Protein AF-A0A7V4T770-F1 (afdb_monomer)

Sequence (104 aa):
MLLLVSSVKYWNKDVIFYINTMLPFGATLAGWLMGKPVIYHIHEISLKPAIFKRFLRFFIQKSATQLIFVSEAVEQAESFTGLKQVVVHNALVSSFYTMAEQHH

Mean predicted aligned error: 9.15 Å

Secondary structure (DSSP, 8-state):
-HHHHHHGGGTTS---EEESSS--HHHHHHHHHTT--EEEEE-----SSHHHHHHHHHHHHHH-SEEEESSHHHHHHH--SSSEEEE-PPPPPHHHHHHHHTT-

Foldseek 3Di:
DVLLVVLVVCLVPQDEAEEEDLPPLSVQVNCQVSVHAYEYEYADLDDPPVVVVVVSLVSCQRRHQEYEYQDPVSCVSNPDPPHHYYYDHPDDDVVVVVVVVVVD

pLDDT: mean 77.68, std 11.46, range [46.19, 91.31]

Solvent-accessible surface area (backbone atoms only — not comparable to full-atom values): 6158 Å² total; per-residue (Å²): 100,70,57,24,64,67,45,58,83,46,69,94,49,98,62,71,43,76,35,74,51,77,78,59,53,36,46,49,48,36,26,41,77,67,72,31,52,22,37,39,34,43,78,80,83,82,60,81,58,64,70,57,40,52,54,41,50,53,50,48,74,74,41,50,59,32,42,33,19,45,35,66,70,48,38,72,76,64,68,70,85,97,55,53,73,44,71,50,66,75,78,75,58,70,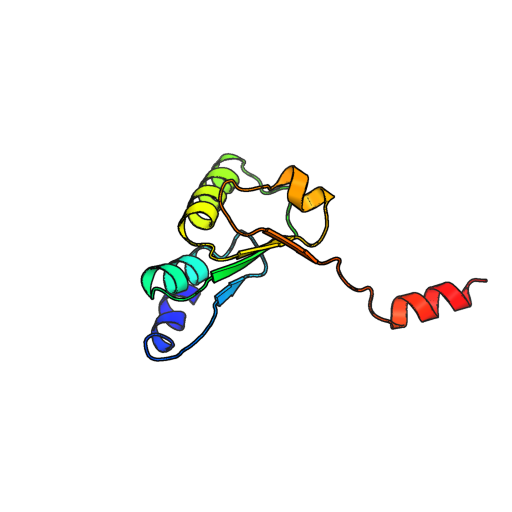69,59,55,58,57,60,62,72,75,110

Nearest PDB structures (foldseek):
  6ldq-assembly4_C  TM=6.128E-01  e=1.489E-02  Thermosynechococcus vestitus
  3oy7-assembly1_B  TM=6.181E-01  e=1.055E+00  Paramecium bursaria Chlorella virus NY2A
  5cge-assembly2_E  TM=5.337E-01  e=7.773E+00  Staphylococcus aureus subsp. aureus MRSA252
  2yfk-assembly2_B  TM=2.996E-01  e=3.061E+00  Enterococcus faecalis

Structure (mmCIF, N/CA/C/O backbone):
data_AF-A0A7V4T770-F1
#
_entry.id   AF-A0A7V4T770-F1
#
loop_
_atom_site.group_PDB
_atom_site.id
_atom_site.type_symbol
_atom_site.label_atom_id
_atom_site.label_alt_id
_atom_site.label_comp_id
_atom_site.label_asym_id
_atom_site.label_entity_id
_atom_site.label_seq_id
_atom_site.pdbx_PDB_ins_code
_atom_site.Cartn_x
_atom_site.Cartn_y
_atom_site.Cartn_z
_atom_site.occupancy
_atom_site.B_iso_or_equiv
_atom_site.auth_seq_id
_atom_site.auth_comp_id
_atom_site.auth_asym_id
_atom_site.auth_atom_id
_atom_site.pdbx_PDB_model_num
ATOM 1 N N . MET A 1 1 ? -15.168 4.990 -7.923 1.00 53.28 1 MET A N 1
ATOM 2 C CA . MET A 1 1 ? -16.207 5.838 -7.292 1.00 53.28 1 MET A CA 1
ATOM 3 C C . MET A 1 1 ? -17.304 5.011 -6.620 1.00 53.28 1 MET A C 1
ATOM 5 O O . MET A 1 1 ? -17.548 5.234 -5.445 1.00 53.28 1 MET A O 1
ATOM 9 N N . LEU A 1 2 ? -17.880 3.998 -7.287 1.00 55.69 2 LEU A N 1
ATOM 10 C CA . LEU A 1 2 ? -18.876 3.088 -6.682 1.00 55.69 2 LEU A CA 1
ATOM 11 C C . LEU A 1 2 ? -18.396 2.408 -5.384 1.00 55.69 2 LEU A C 1
ATOM 13 O O . LEU A 1 2 ? -19.129 2.401 -4.401 1.00 55.69 2 LEU A O 1
ATOM 17 N N . LEU A 1 3 ? -17.141 1.938 -5.343 1.00 59.00 3 LEU A N 1
ATOM 18 C CA . LEU A 1 3 ? -16.550 1.314 -4.146 1.00 59.00 3 LEU A CA 1
ATOM 19 C C . LEU A 1 3 ? -16.454 2.259 -2.937 1.00 59.00 3 LEU A C 1
ATOM 21 O O . LEU A 1 3 ? -16.527 1.810 -1.797 1.00 59.00 3 LEU A O 1
ATOM 25 N N . LEU A 1 4 ? -16.306 3.564 -3.172 1.00 60.16 4 LEU A N 1
ATOM 26 C CA . LEU A 1 4 ? -16.207 4.562 -2.106 1.00 60.16 4 LEU A CA 1
ATOM 27 C C . LEU A 1 4 ? -17.580 4.761 -1.449 1.00 60.16 4 LEU A C 1
ATOM 29 O O . LEU A 1 4 ? -17.706 4.679 -0.231 1.00 60.16 4 LEU A O 1
ATOM 33 N N . VAL A 1 5 ? -18.626 4.906 -2.269 1.00 61.69 5 VAL A N 1
ATOM 34 C CA . VAL A 1 5 ? -20.014 5.075 -1.810 1.00 61.69 5 VAL A CA 1
ATOM 35 C C . VAL A 1 5 ? -20.533 3.811 -1.118 1.00 61.69 5 VAL A C 1
ATOM 37 O O . VAL A 1 5 ? -21.139 3.899 -0.053 1.00 61.69 5 VAL A O 1
ATOM 40 N N . SER A 1 6 ? -20.237 2.617 -1.645 1.00 64.12 6 SER A N 1
ATOM 41 C CA . SER A 1 6 ? -20.648 1.358 -1.006 1.00 64.12 6 SER A CA 1
ATOM 42 C C . SER A 1 6 ? -19.973 1.112 0.343 1.00 64.12 6 SER A C 1
ATOM 44 O O . SER A 1 6 ? -20.488 0.337 1.148 1.00 64.12 6 SER A O 1
ATOM 46 N N . SER A 1 7 ? -18.819 1.740 0.584 1.00 63.09 7 SER A N 1
ATOM 47 C CA . SER A 1 7 ? -18.046 1.559 1.813 1.00 63.09 7 SER A CA 1
ATOM 48 C C . SER A 1 7 ? -18.595 2.364 2.993 1.00 63.09 7 SER A C 1
ATOM 50 O O . SER A 1 7 ? -18.351 2.000 4.139 1.00 63.09 7 SER A O 1
ATOM 52 N N . VAL A 1 8 ? -19.429 3.382 2.740 1.00 70.62 8 VAL A N 1
ATOM 53 C CA . VAL A 1 8 ? -20.070 4.205 3.785 1.00 70.62 8 VAL A CA 1
ATOM 54 C C . VAL A 1 8 ? -20.895 3.354 4.761 1.00 70.62 8 VAL A C 1
ATOM 56 O O . VAL A 1 8 ? -20.954 3.655 5.950 1.00 70.62 8 VAL A O 1
ATOM 59 N N . LYS A 1 9 ? -21.448 2.217 4.312 1.00 78.12 9 LYS A N 1
ATOM 60 C CA . LYS A 1 9 ? -22.191 1.276 5.175 1.00 78.12 9 LYS A CA 1
ATOM 61 C C . LYS A 1 9 ? -21.358 0.670 6.315 1.00 78.12 9 LYS A C 1
ATOM 63 O O . LYS A 1 9 ? -21.920 0.063 7.224 1.00 78.12 9 LYS A O 1
ATOM 68 N N . TYR A 1 10 ? -20.032 0.791 6.263 1.00 79.94 10 TYR A N 1
ATOM 69 C CA . TYR A 1 10 ? -19.125 0.275 7.287 1.00 79.94 10 TYR A CA 1
ATOM 70 C C . TYR A 1 10 ? -18.726 1.325 8.338 1.00 79.94 10 TYR A C 1
ATOM 72 O O . TYR A 1 10 ? -17.866 1.041 9.164 1.00 79.94 10 TYR A O 1
ATOM 80 N N . TRP A 1 11 ? -19.345 2.515 8.348 1.00 77.25 11 TRP A N 1
ATOM 81 C CA . TRP A 1 11 ? -18.970 3.627 9.241 1.00 77.25 11 TRP A CA 1
ATOM 82 C C . TRP A 1 11 ? -18.943 3.232 10.720 1.00 77.25 11 TRP A C 1
ATOM 84 O O . TRP A 1 11 ? -17.947 3.439 11.411 1.00 77.25 11 TRP A O 1
ATOM 94 N N . ASN A 1 12 ? -19.996 2.551 11.170 1.00 82.06 12 ASN A N 1
ATOM 95 C CA . ASN A 1 12 ? -20.143 2.095 12.554 1.00 82.06 12 ASN A CA 1
ATOM 96 C C . ASN A 1 12 ? -19.652 0.659 12.780 1.00 82.06 12 ASN A C 1
ATOM 98 O O . ASN A 1 12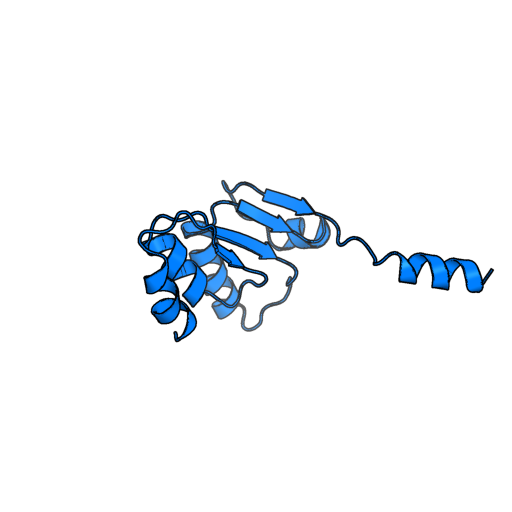 ? -19.984 0.051 13.793 1.00 82.06 12 ASN A O 1
ATOM 102 N N . LYS A 1 13 ? -18.906 0.082 11.833 1.00 83.38 13 LYS A N 1
ATOM 103 C CA . LYS A 1 13 ? -18.357 -1.269 11.972 1.00 83.38 13 LYS A CA 1
ATOM 104 C C . LYS A 1 13 ? -16.861 -1.197 12.221 1.00 83.38 13 LYS A C 1
ATOM 106 O O . LYS A 1 13 ? -16.168 -0.328 11.687 1.00 83.38 13 LYS A O 1
ATOM 111 N N . ASP A 1 14 ? -16.363 -2.106 13.044 1.00 84.75 14 ASP A N 1
ATOM 112 C CA . ASP A 1 14 ? -14.929 -2.296 13.199 1.00 84.75 14 ASP A CA 1
ATOM 113 C C . ASP A 1 14 ? -14.434 -3.201 12.068 1.00 84.75 14 ASP A C 1
ATOM 115 O O . ASP A 1 14 ? -14.642 -4.413 12.079 1.00 84.75 14 ASP A O 1
ATOM 119 N N . VAL A 1 15 ? -13.922 -2.580 11.007 1.00 86.69 15 VAL A N 1
ATOM 120 C CA . VAL A 1 15 ? -13.479 -3.265 9.791 1.00 86.69 15 VAL A CA 1
ATOM 121 C C . VAL A 1 15 ? -12.127 -2.735 9.352 1.00 86.69 15 VAL A C 1
ATOM 123 O O . VAL A 1 15 ? -11.801 -1.566 9.562 1.00 86.69 15 VAL A O 1
ATOM 126 N N . ILE A 1 16 ? -11.374 -3.597 8.678 1.00 84.62 16 ILE A N 1
ATOM 127 C CA . ILE A 1 16 ? -10.107 -3.266 8.035 1.00 84.62 16 ILE A CA 1
ATOM 128 C C . ILE A 1 16 ? -10.319 -3.319 6.525 1.00 84.62 16 ILE A C 1
ATOM 130 O O . ILE A 1 16 ? -10.921 -4.261 6.004 1.00 84.62 16 ILE A O 1
ATOM 134 N N . PHE A 1 17 ? -9.819 -2.313 5.814 1.00 84.88 17 PHE A N 1
ATOM 135 C CA . PHE A 1 17 ? -9.873 -2.270 4.358 1.00 84.88 17 PHE A CA 1
ATOM 136 C C . PHE A 1 17 ? -8.619 -2.930 3.789 1.00 84.88 17 PHE A C 1
ATOM 138 O O . PHE A 1 17 ? -7.527 -2.376 3.888 1.00 84.88 17 PHE A O 1
ATOM 145 N N . TYR A 1 18 ? -8.780 -4.114 3.200 1.00 84.88 18 TYR A N 1
ATOM 146 C CA . TYR A 1 18 ? -7.703 -4.838 2.527 1.00 84.88 18 TYR A CA 1
ATOM 147 C C . TYR A 1 18 ? -7.784 -4.633 1.014 1.00 84.88 18 TYR A C 1
ATOM 149 O O . TYR A 1 18 ? -8.835 -4.856 0.408 1.00 84.88 18 TYR A O 1
ATOM 157 N N . ILE A 1 19 ? -6.691 -4.171 0.411 1.00 84.44 19 ILE A N 1
ATOM 158 C CA . ILE A 1 19 ? -6.663 -3.723 -0.981 1.00 84.44 19 ILE A CA 1
ATOM 159 C C . ILE A 1 19 ? -5.540 -4.442 -1.721 1.00 84.44 19 ILE A C 1
ATOM 161 O O . ILE A 1 19 ? -4.372 -4.270 -1.396 1.00 84.44 19 ILE A O 1
ATOM 165 N N . ASN A 1 20 ? -5.901 -5.206 -2.750 1.00 79.19 20 ASN A N 1
ATOM 166 C CA . ASN A 1 20 ? -4.979 -6.091 -3.470 1.00 79.19 20 ASN A CA 1
ATOM 167 C C . ASN A 1 20 ? -4.109 -5.411 -4.527 1.00 79.19 20 ASN A C 1
ATOM 169 O O . ASN A 1 20 ? -3.306 -6.079 -5.148 1.00 79.19 20 ASN A O 1
ATOM 173 N N . THR A 1 21 ? -4.314 -4.137 -4.824 1.00 79.44 21 THR A N 1
ATOM 174 C CA . THR A 1 21 ? -3.665 -3.452 -5.954 1.00 79.44 21 THR A CA 1
ATOM 175 C C . THR A 1 21 ? -3.501 -1.979 -5.600 1.00 79.44 21 THR A C 1
ATOM 177 O O . THR A 1 21 ? -4.169 -1.473 -4.695 1.00 79.44 21 THR A O 1
ATOM 180 N N . MET A 1 22 ? -2.620 -1.261 -6.296 1.00 76.88 22 MET A N 1
ATOM 181 C CA . MET A 1 22 ? -2.476 0.186 -6.091 1.00 76.88 22 MET A CA 1
ATOM 182 C C . MET A 1 22 ? -3.649 0.993 -6.678 1.00 76.88 22 MET A C 1
ATOM 184 O O . MET A 1 22 ? -3.846 2.154 -6.322 1.00 76.88 22 MET A O 1
ATOM 188 N N . LEU A 1 23 ? -4.417 0.405 -7.599 1.00 70.56 23 LEU A N 1
ATOM 189 C CA . LEU A 1 23 ? -5.461 1.072 -8.384 1.00 70.56 23 LEU A CA 1
ATOM 190 C C . LEU A 1 23 ? -6.746 1.474 -7.626 1.00 70.56 23 LEU A C 1
ATOM 192 O O . LEU A 1 23 ? -7.322 2.505 -7.994 1.00 70.56 23 LEU A O 1
ATOM 196 N N . PRO A 1 24 ? -7.252 0.755 -6.598 1.00 68.38 24 PRO A N 1
ATOM 197 C CA . PRO A 1 24 ? -8.547 1.055 -5.990 1.00 68.38 24 PRO A CA 1
ATOM 198 C C . PRO A 1 24 ? -8.481 2.199 -4.970 1.00 68.38 24 PRO A C 1
ATOM 200 O O . PRO A 1 24 ? -8.951 2.060 -3.843 1.00 68.38 24 PRO A O 1
ATOM 203 N N . PHE A 1 25 ? -8.006 3.377 -5.383 1.00 68.81 25 PHE A N 1
ATOM 204 C CA . PHE A 1 25 ? -7.944 4.576 -4.535 1.00 68.81 25 PHE A CA 1
ATOM 205 C C . PHE A 1 25 ? -9.291 4.919 -3.877 1.00 68.81 25 PHE A C 1
ATOM 207 O O . PHE A 1 25 ? -9.330 5.515 -2.807 1.00 68.81 25 PHE A O 1
ATOM 214 N N . GLY A 1 26 ? -10.415 4.547 -4.504 1.00 68.44 26 GLY A N 1
ATOM 215 C CA . GLY A 1 26 ? -11.749 4.821 -3.975 1.00 68.44 26 GLY A CA 1
ATOM 216 C C . GLY A 1 26 ? -12.081 4.049 -2.694 1.00 68.44 26 GLY A C 1
ATOM 217 O O . GLY A 1 26 ? -12.677 4.616 -1.784 1.00 68.44 26 GLY A O 1
ATOM 218 N N . ALA A 1 27 ? -11.692 2.775 -2.606 1.00 70.25 27 ALA A N 1
ATOM 219 C CA . ALA A 1 27 ? -11.873 1.988 -1.383 1.00 70.25 27 ALA A CA 1
ATOM 220 C C . ALA A 1 27 ? -10.914 2.474 -0.289 1.00 70.25 27 ALA A C 1
ATOM 222 O O . ALA A 1 27 ? -11.294 2.596 0.874 1.00 70.25 27 ALA A O 1
ATOM 223 N N . THR A 1 28 ? -9.702 2.850 -0.692 1.00 76.25 28 THR A N 1
ATOM 224 C CA . THR A 1 28 ? -8.719 3.446 0.200 1.00 76.25 28 THR A CA 1
ATOM 225 C C . THR A 1 28 ? -9.201 4.744 0.824 1.00 76.25 28 THR A C 1
ATOM 227 O O . THR A 1 28 ? -9.082 4.936 2.030 1.00 76.25 28 THR A O 1
ATOM 230 N N . LEU A 1 29 ? -9.737 5.646 -0.001 1.00 77.12 29 LEU A N 1
ATOM 231 C CA . LEU A 1 29 ? -10.170 6.953 0.456 1.00 77.12 29 LEU A CA 1
ATOM 232 C C . LEU A 1 29 ? -11.354 6.811 1.413 1.00 77.12 29 LEU A C 1
ATOM 234 O O . LEU A 1 29 ? -11.406 7.542 2.390 1.00 77.12 29 LEU A O 1
ATOM 238 N N . ALA A 1 30 ? -12.245 5.835 1.199 1.00 79.38 30 ALA A N 1
ATOM 239 C CA . ALA A 1 30 ? -13.289 5.516 2.169 1.00 79.38 30 ALA A CA 1
ATOM 240 C C . ALA A 1 30 ? -12.696 5.085 3.518 1.00 79.38 30 ALA A C 1
ATOM 242 O O . ALA A 1 30 ? -12.994 5.718 4.524 1.00 79.38 30 ALA A O 1
ATOM 243 N N . GLY A 1 31 ? -11.819 4.074 3.541 1.00 82.12 31 GLY A N 1
ATOM 244 C CA . GLY A 1 31 ? -11.190 3.612 4.783 1.00 82.12 31 GLY A CA 1
ATOM 245 C C . GLY A 1 31 ? -10.448 4.731 5.517 1.00 82.12 31 GLY A C 1
ATOM 246 O O . GLY A 1 31 ? -10.651 4.926 6.713 1.00 82.12 31 GLY A O 1
ATOM 247 N N . TRP A 1 32 ? -9.684 5.538 4.779 1.00 83.88 32 TRP A N 1
ATOM 248 C CA . TRP A 1 32 ? -8.953 6.683 5.318 1.00 83.88 32 TRP A CA 1
ATOM 249 C C . TRP A 1 32 ? -9.869 7.779 5.879 1.00 83.88 32 TRP A C 1
ATOM 251 O O . TRP A 1 32 ? -9.669 8.213 7.010 1.00 83.88 32 TRP A O 1
ATOM 261 N N . LEU A 1 33 ? -10.905 8.189 5.136 1.00 83.06 33 LEU A N 1
ATOM 262 C CA . LEU A 1 33 ? -11.885 9.185 5.595 1.00 83.06 33 LEU A CA 1
ATOM 263 C C . LEU A 1 33 ? -12.685 8.697 6.810 1.00 83.06 33 LEU A C 1
ATOM 265 O O . LEU A 1 33 ? -13.102 9.500 7.637 1.00 83.06 33 LEU A O 1
ATOM 269 N N . MET A 1 34 ? -12.888 7.385 6.924 1.00 85.69 34 MET A N 1
ATOM 270 C CA . MET A 1 34 ? -13.576 6.742 8.045 1.00 85.69 34 MET A CA 1
ATOM 271 C C . MET A 1 34 ? -12.653 6.485 9.248 1.00 85.69 34 MET A C 1
ATOM 273 O O . MET A 1 34 ? -13.111 5.944 10.255 1.00 85.69 34 MET A O 1
ATOM 277 N N . GLY A 1 35 ? -11.359 6.819 9.148 1.00 85.25 35 GLY A N 1
ATOM 278 C CA . GLY A 1 35 ? -10.358 6.552 10.185 1.00 85.25 35 GLY A CA 1
ATOM 279 C C . GLY A 1 35 ? -10.101 5.061 10.429 1.00 85.25 35 GLY A C 1
ATOM 280 O O . GLY A 1 35 ? -9.678 4.678 11.518 1.00 85.25 35 GLY A O 1
ATOM 281 N N . LYS A 1 36 ? -10.399 4.203 9.448 1.00 88.56 36 LYS A N 1
ATOM 282 C CA . LYS A 1 36 ? -10.243 2.748 9.546 1.00 88.56 36 LYS A CA 1
ATOM 283 C C . LYS A 1 36 ? -8.877 2.315 9.010 1.00 88.56 36 LYS A C 1
ATOM 285 O O . LYS A 1 36 ? -8.384 2.928 8.060 1.00 88.56 36 LYS A O 1
ATOM 290 N N . PRO A 1 37 ? -8.272 1.245 9.559 1.00 88.69 37 PRO A N 1
ATOM 291 C CA . PRO A 1 37 ? -7.007 0.740 9.048 1.00 88.69 37 PRO A CA 1
ATOM 292 C C . PRO A 1 37 ? -7.119 0.318 7.582 1.00 88.69 37 PRO A C 1
ATOM 294 O O . PRO A 1 37 ? -8.066 -0.375 7.194 1.00 88.69 37 PRO A O 1
ATOM 297 N N . VAL A 1 38 ? -6.125 0.707 6.783 1.00 90.19 38 VAL A N 1
ATOM 298 C CA . VAL A 1 38 ? -6.035 0.337 5.367 1.00 90.19 38 VAL A CA 1
ATOM 299 C C . VAL A 1 38 ? -4.750 -0.438 5.126 1.00 90.19 38 VAL A C 1
ATOM 301 O O . VAL A 1 38 ? -3.649 0.073 5.342 1.00 90.19 38 VAL A O 1
ATOM 304 N N . ILE A 1 39 ? -4.894 -1.684 4.686 1.00 89.50 39 ILE A N 1
ATOM 305 C CA . ILE A 1 39 ? -3.785 -2.584 4.387 1.00 89.50 39 ILE A CA 1
ATOM 306 C C . ILE A 1 39 ? -3.723 -2.781 2.880 1.00 89.50 39 ILE A C 1
ATOM 308 O O . ILE A 1 39 ? -4.686 -3.227 2.257 1.00 89.50 39 ILE A O 1
ATOM 312 N N . TYR A 1 40 ? -2.569 -2.470 2.306 1.00 88.44 40 TYR A N 1
ATOM 313 C CA . TYR A 1 40 ? -2.296 -2.685 0.894 1.00 88.44 40 TYR A CA 1
ATOM 314 C C . TYR A 1 40 ? -1.496 -3.956 0.693 1.00 88.44 40 TYR A C 1
ATOM 316 O O . TYR A 1 40 ? -0.514 -4.176 1.391 1.00 88.44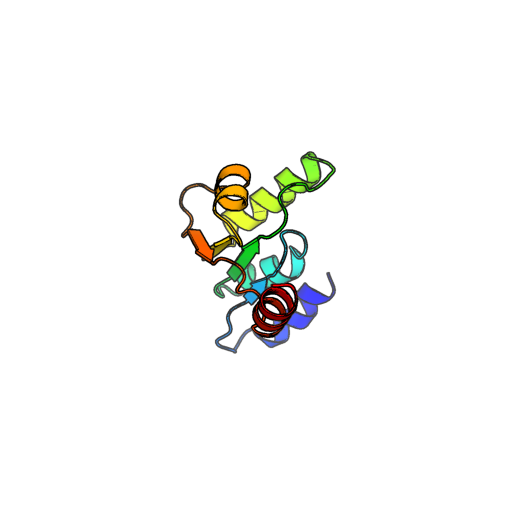 40 TYR A O 1
ATOM 324 N N . HIS A 1 41 ? -1.876 -4.747 -0.296 1.00 87.00 41 HIS A N 1
ATOM 325 C CA . HIS A 1 41 ? -1.098 -5.856 -0.807 1.00 87.00 41 HIS A CA 1
ATOM 326 C C . HIS A 1 41 ? -0.654 -5.510 -2.224 1.00 87.00 41 HIS A C 1
ATOM 328 O O . HIS A 1 41 ? -1.474 -5.377 -3.123 1.00 87.00 41 HIS A O 1
ATOM 334 N N . ILE A 1 42 ? 0.639 -5.278 -2.409 1.00 83.88 42 ILE A N 1
ATOM 335 C CA . ILE A 1 42 ? 1.204 -4.792 -3.662 1.00 83.88 42 ILE A CA 1
ATOM 336 C C . ILE A 1 42 ? 1.879 -5.962 -4.374 1.00 83.88 42 ILE A C 1
ATOM 338 O O . ILE A 1 42 ? 2.863 -6.522 -3.890 1.00 83.88 42 ILE A O 1
ATOM 342 N N . HIS A 1 43 ? 1.355 -6.294 -5.553 1.00 79.38 43 HIS A N 1
ATOM 343 C CA . HIS A 1 43 ? 1.973 -7.219 -6.509 1.00 79.38 43 HIS A CA 1
ATOM 344 C C . HIS A 1 43 ? 2.479 -6.515 -7.777 1.00 79.38 43 HIS A C 1
ATOM 346 O O . HIS A 1 43 ? 3.155 -7.121 -8.604 1.00 79.38 43 HIS A O 1
ATOM 352 N N . GLU A 1 44 ? 2.140 -5.238 -7.956 1.00 71.69 44 GLU A N 1
ATOM 353 C CA . GLU A 1 44 ? 2.329 -4.508 -9.208 1.00 71.69 44 GLU A CA 1
ATOM 354 C C . GLU A 1 44 ? 3.542 -3.582 -9.111 1.00 71.69 44 GLU A C 1
ATOM 356 O O . GLU A 1 44 ? 3.567 -2.668 -8.293 1.00 71.69 44 GLU A O 1
ATOM 361 N N . ILE A 1 45 ? 4.525 -3.779 -9.991 1.00 65.56 45 ILE A N 1
ATOM 362 C CA . ILE A 1 45 ? 5.743 -2.948 -10.058 1.00 65.56 45 ILE A CA 1
ATOM 363 C C . ILE A 1 45 ? 5.611 -1.851 -11.137 1.00 65.56 45 ILE A C 1
ATOM 365 O O . ILE A 1 45 ? 6.146 -0.744 -11.039 1.00 65.56 45 ILE A O 1
ATOM 369 N N . SER A 1 46 ? 4.869 -2.126 -12.213 1.00 67.69 46 SER A N 1
ATOM 370 C CA . SER A 1 46 ? 4.869 -1.289 -13.420 1.00 67.69 46 SER A CA 1
ATOM 371 C C . SER A 1 46 ? 3.482 -0.749 -13.755 1.00 67.69 46 SER A C 1
ATOM 373 O O . SER A 1 46 ? 2.771 -1.303 -14.587 1.00 67.69 46 SER A O 1
ATOM 375 N N . LEU A 1 47 ? 3.117 0.380 -13.145 1.00 73.88 47 LEU A N 1
ATOM 376 C CA . LEU A 1 47 ? 1.931 1.151 -13.526 1.00 73.88 47 LEU A CA 1
ATOM 377 C C . LEU A 1 47 ? 2.316 2.254 -14.513 1.00 73.88 47 LEU A C 1
ATOM 379 O O . LEU A 1 47 ? 3.174 3.094 -14.229 1.00 73.88 47 LEU A O 1
ATOM 383 N N . LYS A 1 48 ? 1.661 2.257 -15.676 1.00 75.88 48 LYS A N 1
ATOM 384 C CA . LYS A 1 48 ? 1.769 3.313 -16.688 1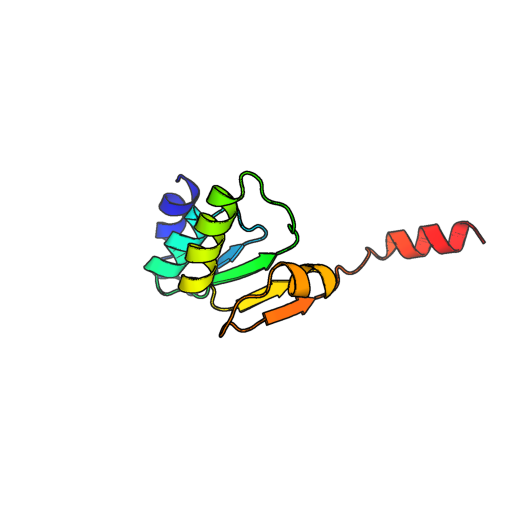.00 75.88 48 LYS A CA 1
ATOM 385 C C . LYS A 1 48 ? 0.422 4.029 -16.821 1.00 75.88 48 LYS A C 1
ATOM 387 O O . LYS A 1 48 ? -0.608 3.362 -16.765 1.00 75.88 48 LYS A O 1
ATOM 392 N N . PRO A 1 49 ? 0.410 5.355 -17.031 1.00 84.00 49 PRO A N 1
ATOM 393 C CA . PRO A 1 49 ? 1.560 6.264 -17.135 1.00 84.00 49 PRO A CA 1
ATOM 394 C C . PRO A 1 49 ? 2.213 6.586 -15.771 1.00 84.00 49 PRO A C 1
ATOM 396 O O . PRO A 1 49 ? 1.569 6.518 -14.728 1.00 84.00 49 PRO A O 1
ATOM 399 N N . ALA A 1 50 ? 3.493 6.983 -15.762 1.00 83.25 50 ALA A N 1
ATOM 400 C CA . ALA A 1 50 ? 4.259 7.224 -14.525 1.00 83.25 50 ALA A CA 1
ATOM 401 C C . ALA A 1 50 ? 3.657 8.320 -13.619 1.00 83.25 50 ALA A C 1
ATOM 403 O O . ALA A 1 50 ? 3.750 8.248 -12.394 1.00 83.25 50 ALA A O 1
ATOM 404 N N . ILE A 1 51 ? 2.993 9.314 -14.214 1.00 85.50 51 ILE A N 1
ATOM 405 C CA . ILE A 1 51 ? 2.268 10.368 -13.486 1.00 85.50 51 ILE A CA 1
ATOM 406 C C . ILE A 1 51 ? 1.127 9.760 -12.666 1.00 85.50 51 ILE A C 1
ATOM 408 O O . ILE A 1 51 ? 0.957 10.092 -11.494 1.00 85.50 51 ILE A O 1
ATOM 412 N N . PHE A 1 52 ? 0.390 8.820 -13.259 1.00 83.56 52 PHE A N 1
ATOM 413 C CA . PHE A 1 52 ? -0.690 8.120 -12.580 1.00 83.56 52 PHE A CA 1
ATOM 414 C C . PHE A 1 52 ? -0.155 7.252 -11.438 1.00 83.56 52 PHE A C 1
ATOM 416 O O . PHE A 1 52 ? -0.687 7.295 -10.333 1.00 83.56 52 PHE A O 1
ATOM 423 N N . LYS A 1 53 ? 0.979 6.572 -11.642 1.00 84.56 53 LYS A N 1
ATOM 424 C CA . LYS A 1 53 ? 1.677 5.858 -10.563 1.00 84.56 53 LYS A CA 1
ATOM 425 C C . LYS A 1 53 ? 2.044 6.789 -9.403 1.00 84.56 53 LYS A C 1
ATOM 427 O O . LYS A 1 53 ? 1.768 6.468 -8.252 1.00 84.56 53 LYS A O 1
ATOM 432 N N . ARG A 1 54 ? 2.628 7.960 -9.680 1.00 85.19 54 ARG A N 1
ATOM 433 C CA . ARG A 1 54 ? 2.992 8.936 -8.636 1.00 85.19 54 ARG A CA 1
ATOM 434 C C . ARG A 1 54 ? 1.767 9.443 -7.873 1.00 85.19 54 ARG A C 1
ATOM 436 O O . ARG A 1 54 ? 1.829 9.578 -6.654 1.00 85.19 54 ARG A O 1
ATOM 443 N N . PHE A 1 55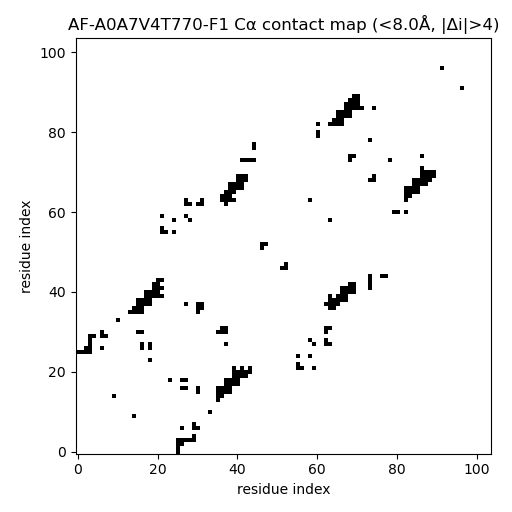 ? 0.664 9.679 -8.580 1.00 86.00 55 PHE A N 1
ATOM 444 C CA . PHE A 1 55 ? -0.616 10.041 -7.978 1.00 86.00 55 PHE A CA 1
ATOM 445 C C . PHE A 1 55 ? -1.117 8.952 -7.020 1.00 86.00 55 PHE A C 1
ATOM 447 O O . PHE A 1 55 ? -1.404 9.250 -5.865 1.00 86.00 55 PHE A O 1
ATOM 454 N N . LEU A 1 56 ? -1.137 7.684 -7.440 1.00 85.88 56 LEU A N 1
ATOM 455 C CA . LEU A 1 56 ? -1.545 6.573 -6.571 1.00 85.88 56 LEU A CA 1
ATOM 456 C C . LEU A 1 56 ? -0.620 6.424 -5.356 1.00 85.88 56 LEU A C 1
ATOM 458 O O . LEU A 1 56 ? -1.100 6.305 -4.228 1.00 85.88 56 LEU A O 1
ATOM 462 N N . ARG A 1 57 ? 0.700 6.526 -5.558 1.00 87.00 57 ARG A N 1
ATOM 463 C CA . ARG A 1 57 ? 1.689 6.472 -4.469 1.00 87.00 57 ARG A CA 1
ATOM 464 C C . ARG A 1 57 ? 1.466 7.560 -3.422 1.00 87.00 57 ARG A C 1
ATOM 466 O O . ARG A 1 57 ? 1.630 7.288 -2.237 1.00 87.00 57 ARG A O 1
ATOM 473 N N . PHE A 1 58 ? 1.054 8.762 -3.824 1.00 87.62 58 PHE A N 1
ATOM 474 C CA . PHE A 1 58 ? 0.715 9.825 -2.877 1.00 87.62 58 PHE A CA 1
ATOM 475 C C . PHE A 1 58 ? -0.438 9.421 -1.948 1.00 87.62 58 PHE A C 1
ATOM 477 O O . PHE A 1 58 ? -0.340 9.604 -0.734 1.00 87.62 58 PHE A O 1
ATOM 484 N N . PHE A 1 59 ? -1.505 8.826 -2.490 1.00 85.50 59 PHE A N 1
ATOM 485 C CA . PHE A 1 59 ? -2.620 8.360 -1.665 1.00 85.50 59 PHE A CA 1
ATOM 486 C C . PHE A 1 59 ? -2.211 7.207 -0.764 1.00 85.50 59 PHE A C 1
ATOM 488 O O . PHE A 1 59 ? -2.521 7.252 0.424 1.00 85.50 59 PHE A O 1
ATOM 495 N N . ILE A 1 60 ? -1.478 6.219 -1.282 1.00 87.69 60 ILE A N 1
ATOM 496 C CA . ILE A 1 60 ? -0.956 5.102 -0.481 1.00 87.69 60 ILE A CA 1
ATOM 497 C C . ILE A 1 60 ? -0.147 5.644 0.704 1.00 87.69 60 ILE A C 1
ATOM 499 O O . ILE A 1 60 ? -0.445 5.305 1.844 1.00 87.69 60 ILE A O 1
ATOM 503 N N . GLN A 1 61 ? 0.776 6.580 0.463 1.00 89.44 61 GLN A N 1
ATOM 504 C CA . GLN A 1 61 ? 1.604 7.191 1.508 1.00 89.44 61 GLN A CA 1
ATOM 505 C C . GLN A 1 61 ? 0.788 7.872 2.621 1.00 89.44 61 GLN A C 1
ATOM 507 O O . GLN A 1 61 ? 1.227 7.920 3.768 1.00 89.44 61 GLN A O 1
ATOM 512 N N . LYS A 1 62 ? -0.376 8.441 2.288 1.00 87.69 62 LYS A N 1
ATOM 513 C CA . LYS A 1 62 ? -1.232 9.173 3.235 1.00 87.69 62 LYS A CA 1
ATOM 514 C C . LYS A 1 62 ? -2.241 8.296 3.970 1.00 87.69 62 LYS A C 1
ATOM 516 O O . LYS A 1 62 ? -2.679 8.676 5.051 1.00 87.69 62 LYS A O 1
ATOM 521 N N . SER A 1 63 ? -2.632 7.177 3.372 1.00 87.31 63 SER A N 1
ATOM 522 C CA . SER A 1 63 ? -3.777 6.377 3.820 1.00 87.31 63 SER A CA 1
ATOM 523 C C . SER A 1 63 ? -3.412 4.993 4.336 1.00 87.31 63 SER A C 1
ATOM 525 O O . SER A 1 63 ? -4.167 4.435 5.128 1.00 87.31 63 SER A O 1
ATOM 527 N N . ALA A 1 64 ? -2.291 4.424 3.892 1.00 88.88 64 ALA A N 1
ATOM 528 C CA . ALA A 1 64 ? -1.894 3.084 4.278 1.00 88.88 64 ALA A CA 1
ATOM 529 C C . ALA A 1 64 ? -1.492 3.048 5.754 1.00 88.88 64 ALA A C 1
ATOM 531 O O . ALA A 1 64 ? -0.666 3.828 6.219 1.00 88.88 64 ALA A O 1
ATOM 532 N N . THR A 1 65 ? -2.048 2.086 6.479 1.00 90.62 65 THR A N 1
ATOM 533 C CA . THR A 1 65 ? -1.588 1.708 7.818 1.00 90.62 65 THR A CA 1
ATOM 534 C C . THR A 1 65 ? -0.473 0.670 7.725 1.00 90.62 65 THR A C 1
ATOM 536 O O . THR A 1 65 ? 0.466 0.684 8.518 1.00 90.62 65 THR A O 1
ATOM 539 N N . GLN A 1 66 ? -0.569 -0.231 6.744 1.00 90.56 66 GLN A N 1
ATOM 540 C CA . GLN A 1 66 ? 0.427 -1.264 6.487 1.00 90.56 66 GLN A CA 1
ATOM 541 C C . GLN A 1 66 ? 0.489 -1.594 4.995 1.00 90.56 66 GLN A C 1
ATOM 543 O O . GLN A 1 66 ? -0.527 -1.587 4.295 1.00 90.56 66 GLN A O 1
ATOM 548 N N . LEU A 1 67 ? 1.689 -1.923 4.534 1.00 90.19 67 LEU A N 1
ATOM 549 C CA . LEU A 1 67 ? 1.982 -2.408 3.194 1.00 90.19 67 LEU A CA 1
ATOM 550 C C . LEU A 1 67 ? 2.477 -3.851 3.285 1.00 90.19 67 LEU A C 1
ATOM 552 O O . LEU A 1 67 ? 3.317 -4.180 4.122 1.00 90.19 67 LEU A O 1
ATOM 556 N N . ILE A 1 68 ? 1.935 -4.700 2.429 1.00 89.88 68 ILE A N 1
ATOM 557 C CA . ILE A 1 68 ? 2.322 -6.090 2.248 1.00 89.88 68 ILE A CA 1
ATOM 558 C C . ILE A 1 68 ? 2.831 -6.222 0.818 1.00 89.88 68 ILE A C 1
ATOM 560 O O . ILE A 1 68 ? 2.131 -5.843 -0.119 1.00 89.88 68 ILE A O 1
ATOM 564 N N . PHE A 1 69 ? 4.031 -6.754 0.641 1.00 88.12 69 PHE A N 1
ATOM 565 C CA . PHE A 1 69 ? 4.620 -7.013 -0.669 1.00 88.12 69 PHE A CA 1
ATOM 566 C C . PHE A 1 69 ? 4.695 -8.514 -0.924 1.00 88.12 69 PHE A C 1
ATOM 568 O O . PHE A 1 69 ? 5.051 -9.271 -0.029 1.00 88.12 69 PHE A O 1
ATOM 575 N N . VAL A 1 70 ? 4.408 -8.946 -2.153 1.00 86.38 70 VAL A N 1
ATOM 576 C CA . VAL A 1 70 ? 4.477 -10.375 -2.533 1.00 86.38 70 VAL A CA 1
ATOM 577 C C . VAL A 1 70 ? 5.907 -10.919 -2.641 1.00 86.38 70 VAL A C 1
ATOM 579 O O . VAL A 1 70 ? 6.110 -12.130 -2.732 1.00 86.38 70 VAL A O 1
ATOM 582 N N . SER A 1 71 ? 6.908 -10.040 -2.710 1.00 84.12 71 SER A N 1
ATOM 583 C CA . SER A 1 71 ? 8.324 -10.400 -2.771 1.00 84.12 71 SER A CA 1
ATOM 584 C C . SER A 1 71 ? 9.215 -9.213 -2.406 1.00 84.12 71 SER A C 1
ATOM 586 O O . SER A 1 71 ? 8.811 -8.056 -2.538 1.00 84.12 71 SER A O 1
ATOM 588 N N . GLU A 1 72 ? 10.456 -9.505 -2.017 1.00 83.75 72 GLU A N 1
ATOM 589 C CA . GLU A 1 72 ? 11.484 -8.490 -1.747 1.00 83.75 72 GLU A CA 1
ATOM 590 C C . GLU A 1 72 ? 11.787 -7.634 -2.987 1.00 83.75 72 GLU A C 1
ATOM 592 O O . GLU A 1 72 ? 12.022 -6.436 -2.880 1.00 83.75 72 GLU A O 1
ATOM 597 N N . ALA A 1 73 ? 11.715 -8.215 -4.191 1.00 81.88 73 ALA A N 1
ATOM 598 C CA . ALA A 1 73 ? 11.921 -7.476 -5.437 1.00 81.88 73 ALA A CA 1
ATOM 599 C C . ALA A 1 73 ? 10.856 -6.386 -5.650 1.00 81.88 73 ALA A C 1
ATOM 601 O O . ALA A 1 73 ? 11.168 -5.292 -6.123 1.00 81.88 73 ALA A O 1
ATOM 602 N N . VAL A 1 74 ? 9.598 -6.670 -5.288 1.00 82.69 74 VAL A N 1
ATOM 603 C CA . VAL A 1 74 ? 8.511 -5.683 -5.360 1.00 82.69 74 VAL A CA 1
ATOM 604 C C . VAL A 1 74 ? 8.694 -4.619 -4.282 1.00 82.69 74 VAL A C 1
ATOM 606 O O . VAL A 1 74 ? 8.540 -3.437 -4.575 1.00 82.69 74 VAL A O 1
ATOM 609 N N . GLU A 1 75 ? 9.065 -5.013 -3.062 1.00 85.00 75 GLU A N 1
ATOM 610 C CA . GLU A 1 75 ? 9.359 -4.071 -1.978 1.00 85.00 75 GLU A CA 1
ATOM 611 C C . GLU A 1 75 ? 10.485 -3.104 -2.361 1.00 85.00 75 GLU A C 1
ATOM 613 O O . GLU A 1 75 ? 10.325 -1.893 -2.231 1.00 85.00 75 GLU A O 1
ATOM 618 N N . GLN A 1 76 ? 11.603 -3.601 -2.892 1.00 83.44 76 GLN A N 1
ATOM 619 C CA . GLN A 1 76 ? 12.722 -2.743 -3.289 1.00 83.44 76 GLN A CA 1
ATOM 620 C C . GLN A 1 76 ? 12.337 -1.766 -4.404 1.00 83.44 76 GLN A C 1
ATOM 622 O O . GLN A 1 76 ? 12.749 -0.605 -4.377 1.00 83.44 76 GLN A O 1
ATOM 627 N N . ALA A 1 77 ? 11.515 -2.202 -5.361 1.00 81.38 77 ALA A N 1
ATOM 628 C CA . ALA A 1 77 ? 11.050 -1.348 -6.448 1.00 81.38 77 ALA A CA 1
ATOM 629 C C . ALA A 1 77 ? 10.001 -0.309 -6.002 1.00 81.38 77 ALA A C 1
ATOM 631 O O . ALA A 1 77 ? 9.970 0.805 -6.534 1.00 81.38 77 ALA A O 1
ATOM 632 N N . GLU A 1 78 ? 9.150 -0.652 -5.030 1.00 79.94 78 GLU A N 1
ATOM 633 C CA . GLU A 1 78 ? 7.972 0.134 -4.635 1.00 79.94 78 GLU A CA 1
ATOM 634 C C . GLU A 1 78 ? 7.991 0.636 -3.187 1.00 79.94 78 GLU A C 1
ATOM 636 O O . GLU A 1 78 ? 6.954 1.068 -2.690 1.00 79.94 78 GLU A O 1
ATOM 641 N N . SER A 1 79 ? 9.136 0.623 -2.506 1.00 77.81 79 SER A N 1
ATOM 642 C CA . SER A 1 79 ? 9.224 1.006 -1.092 1.00 77.81 79 SER A CA 1
ATOM 643 C C . SER A 1 79 ? 8.651 2.401 -0.794 1.00 77.81 79 SER A C 1
ATOM 645 O O . SER A 1 79 ? 8.705 3.345 -1.598 1.00 77.81 79 SER A O 1
ATOM 647 N N . PHE A 1 80 ? 8.081 2.526 0.404 1.00 85.38 80 PHE A N 1
ATOM 648 C CA . PHE A 1 80 ? 7.533 3.767 0.950 1.00 85.38 80 PHE A CA 1
ATOM 649 C C . PHE A 1 80 ? 8.278 4.150 2.231 1.00 85.38 80 PHE A C 1
ATOM 651 O O . PHE A 1 80 ? 8.763 3.299 2.970 1.00 85.38 80 PHE A O 1
ATOM 658 N N . THR A 1 81 ? 8.389 5.440 2.533 1.00 84.94 81 THR A N 1
ATOM 659 C CA . THR A 1 81 ? 9.127 5.894 3.722 1.00 84.94 81 THR A CA 1
ATOM 660 C C . THR A 1 81 ? 8.183 6.031 4.914 1.00 84.94 81 THR A C 1
ATOM 662 O O . THR A 1 81 ? 7.083 6.567 4.777 1.00 84.94 81 THR A O 1
ATOM 665 N N . GLY A 1 82 ? 8.601 5.567 6.096 1.00 85.50 82 GLY A N 1
ATOM 666 C CA . GLY A 1 82 ? 7.853 5.765 7.347 1.00 85.50 82 GLY A CA 1
ATOM 667 C C . GLY A 1 82 ? 6.545 4.9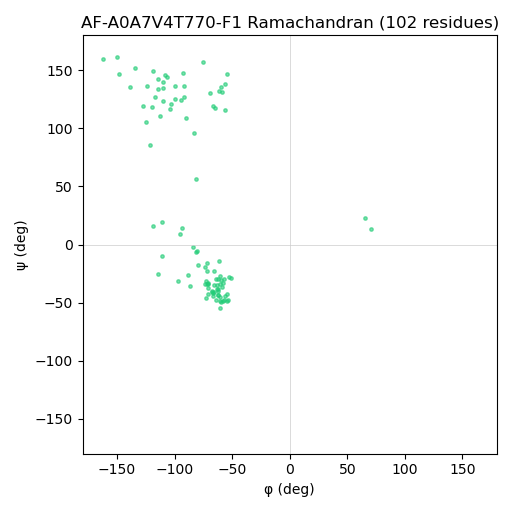72 7.469 1.00 85.50 82 GLY A C 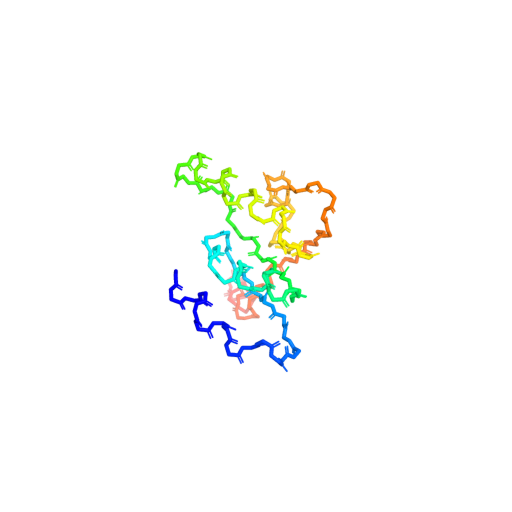1
ATOM 668 O O . GLY A 1 82 ? 5.749 5.261 8.358 1.00 85.50 82 GLY A O 1
ATOM 669 N N . LEU A 1 83 ? 6.315 3.984 6.597 1.00 88.50 83 LEU A N 1
ATOM 670 C CA . LEU A 1 83 ? 5.181 3.063 6.676 1.00 88.50 83 LEU A CA 1
ATOM 671 C C . LEU A 1 83 ? 5.639 1.670 7.098 1.00 88.50 83 LEU A C 1
ATOM 673 O O . LEU A 1 83 ? 6.712 1.210 6.700 1.00 88.50 83 LEU A O 1
ATOM 677 N N . LYS A 1 84 ? 4.790 0.979 7.865 1.00 89.75 84 LYS A N 1
ATOM 678 C CA . LYS A 1 84 ? 5.005 -0.426 8.214 1.00 89.75 84 LYS A CA 1
ATOM 679 C C . LYS A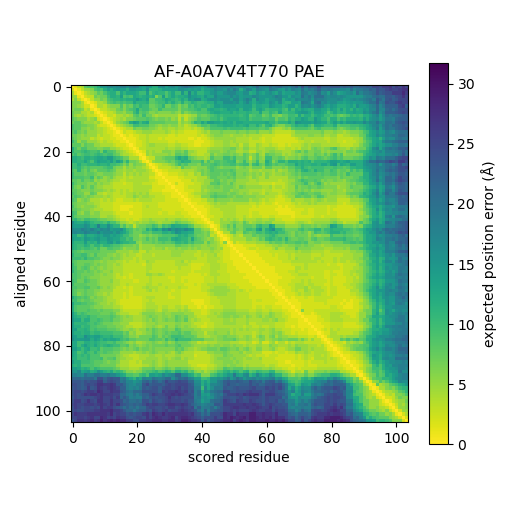 1 84 ? 4.900 -1.279 6.949 1.00 89.75 84 LYS A C 1
ATOM 681 O O . LYS A 1 84 ? 3.849 -1.299 6.309 1.00 89.75 84 LYS A O 1
ATOM 686 N N . GLN A 1 85 ? 5.982 -1.970 6.611 1.00 91.31 85 GLN A N 1
ATOM 687 C CA . GLN A 1 85 ? 6.128 -2.779 5.400 1.00 91.31 85 GLN A CA 1
ATOM 688 C C . GLN A 1 85 ? 6.500 -4.208 5.788 1.00 91.31 85 GLN A C 1
ATOM 690 O O . GLN A 1 85 ? 7.284 -4.411 6.714 1.00 91.31 85 GLN A O 1
ATOM 695 N N . VAL A 1 86 ? 5.874 -5.188 5.139 1.00 90.88 86 VAL A N 1
ATOM 696 C CA . VAL A 1 86 ? 6.119 -6.616 5.364 1.00 90.88 86 VAL A CA 1
ATOM 697 C C . VAL A 1 86 ? 6.133 -7.327 4.019 1.00 90.88 86 VAL A C 1
ATOM 699 O O . VAL A 1 86 ? 5.244 -7.109 3.198 1.00 90.88 86 VAL A O 1
ATOM 702 N N . VAL A 1 87 ? 7.097 -8.215 3.804 1.00 87.44 87 VAL A N 1
ATOM 703 C CA . VAL A 1 87 ? 7.102 -9.118 2.651 1.00 87.44 87 VAL A CA 1
ATOM 704 C C . VAL A 1 87 ? 6.418 -10.425 3.039 1.00 87.44 87 VAL A C 1
ATOM 706 O O . VAL A 1 87 ? 6.770 -11.053 4.035 1.00 87.44 87 VAL A O 1
ATOM 709 N N . VAL A 1 88 ? 5.427 -10.835 2.255 1.00 85.19 88 VAL A N 1
ATOM 710 C CA . VAL A 1 88 ? 4.756 -12.130 2.365 1.00 85.19 88 VAL A CA 1
ATOM 711 C C . VAL A 1 88 ? 4.846 -12.801 1.005 1.00 85.19 88 VAL A C 1
ATOM 713 O O . VAL A 1 88 ? 4.143 -12.425 0.071 1.00 85.19 88 VAL A O 1
ATOM 716 N N . HIS A 1 89 ? 5.721 -13.798 0.890 1.00 78.81 89 HIS A N 1
ATOM 717 C CA . HIS A 1 89 ? 5.839 -14.574 -0.337 1.00 78.81 89 HIS A CA 1
ATOM 718 C C . HIS A 1 89 ? 4.524 -15.293 -0.636 1.00 78.81 89 HIS A C 1
ATOM 720 O O . HIS A 1 89 ? 3.951 -15.939 0.245 1.00 78.81 89 HIS A O 1
ATOM 726 N N . ASN A 1 90 ? 4.053 -15.198 -1.882 1.00 67.69 90 ASN A N 1
ATOM 727 C CA . ASN A 1 90 ? 2.916 -15.997 -2.328 1.00 67.69 90 ASN A CA 1
ATOM 728 C C . ASN A 1 90 ? 3.241 -17.477 -2.107 1.00 67.69 90 ASN A C 1
ATOM 730 O O . ASN A 1 90 ? 4.161 -18.016 -2.721 1.00 67.69 90 ASN A O 1
ATOM 734 N N . ALA A 1 91 ? 2.478 -18.131 -1.233 1.00 62.12 91 ALA A N 1
ATOM 735 C CA . ALA A 1 91 ? 2.541 -19.572 -1.093 1.00 62.12 91 ALA A CA 1
ATOM 736 C C . ALA A 1 91 ? 2.043 -20.189 -2.405 1.00 62.12 91 ALA A C 1
ATOM 738 O O . ALA A 1 91 ? 0.895 -19.976 -2.805 1.00 62.12 91 ALA A O 1
ATOM 739 N N . LEU A 1 92 ? 2.914 -20.922 -3.100 1.00 58.75 92 LEU A N 1
ATOM 740 C CA . LEU A 1 92 ? 2.488 -21.763 -4.210 1.00 58.75 92 LEU A CA 1
ATOM 741 C C . LEU A 1 92 ? 1.472 -22.767 -3.663 1.00 58.75 92 LEU A C 1
ATOM 743 O O . LEU A 1 92 ? 1.695 -23.384 -2.619 1.00 58.75 92 LEU A O 1
ATOM 747 N N . VAL A 1 93 ? 0.335 -22.900 -4.347 1.00 60.06 93 VAL A N 1
ATOM 748 C CA . VAL A 1 93 ? -0.691 -23.878 -3.973 1.00 60.06 93 VAL A CA 1
ATOM 749 C C . VAL A 1 93 ? -0.032 -25.257 -3.942 1.00 60.06 93 VAL A C 1
ATOM 751 O O . VAL A 1 93 ? 0.758 -25.583 -4.826 1.00 60.06 93 VAL A O 1
ATOM 754 N N . SER A 1 94 ? -0.349 -26.071 -2.938 1.00 57.25 94 SER A N 1
ATOM 755 C CA . SER A 1 94 ? 0.232 -27.408 -2.743 1.00 57.25 94 SER A CA 1
ATOM 756 C C . SER A 1 94 ? 0.168 -28.294 -3.997 1.00 57.25 94 SER A C 1
ATOM 758 O O . SER A 1 94 ? 1.075 -29.086 -4.226 1.00 57.25 94 SER A O 1
ATOM 760 N N . SER A 1 95 ? -0.830 -28.095 -4.866 1.00 58.91 95 SER A N 1
ATOM 761 C CA . SER A 1 95 ? -0.957 -28.778 -6.161 1.00 58.91 95 SER A CA 1
ATOM 762 C C . SER A 1 95 ? 0.205 -28.524 -7.133 1.00 58.91 95 SER A C 1
ATOM 764 O O . SER A 1 95 ? 0.492 -29.376 -7.971 1.00 58.91 95 SER A O 1
ATOM 766 N N . PHE A 1 96 ? 0.897 -27.387 -7.022 1.00 58.62 96 PHE A N 1
ATOM 767 C CA . PHE A 1 96 ? 2.081 -27.071 -7.826 1.00 58.62 96 PHE A CA 1
ATOM 768 C C . PHE A 1 96 ? 3.294 -27.918 -7.415 1.00 58.62 96 PHE A C 1
ATOM 770 O O . PHE A 1 96 ? 4.070 -28.330 -8.273 1.00 58.62 96 PHE A O 1
ATOM 777 N N . TYR A 1 97 ? 3.423 -28.238 -6.122 1.00 59.06 97 TYR A N 1
ATOM 778 C CA . TYR A 1 97 ? 4.454 -29.156 -5.625 1.00 59.06 97 TYR A CA 1
ATOM 779 C C . TYR A 1 97 ? 4.201 -30.584 -6.113 1.00 59.06 97 TYR A C 1
ATOM 781 O O . TYR A 1 97 ? 5.125 -31.250 -6.567 1.00 59.06 97 TYR A O 1
ATOM 789 N N . THR A 1 98 ? 2.938 -31.023 -6.113 1.00 57.50 98 THR A N 1
ATOM 790 C CA . THR A 1 98 ? 2.562 -32.364 -6.589 1.00 57.50 98 THR A CA 1
ATOM 791 C C . THR A 1 98 ? 2.857 -32.556 -8.081 1.00 57.50 98 THR A C 1
ATOM 793 O O . THR A 1 98 ? 3.266 -33.635 -8.490 1.00 57.50 98 THR A O 1
ATOM 796 N N . MET A 1 99 ? 2.700 -31.508 -8.897 1.00 59.19 99 MET A N 1
ATOM 797 C CA . MET A 1 99 ? 3.046 -31.543 -10.327 1.00 59.19 99 MET A CA 1
ATOM 798 C C . MET A 1 99 ? 4.563 -31.547 -10.574 1.00 59.19 99 MET A C 1
ATOM 800 O O . MET A 1 99 ? 5.018 -32.147 -11.544 1.00 59.19 99 MET A O 1
ATOM 804 N N . ALA A 1 100 ? 5.353 -30.910 -9.702 1.00 58.53 100 ALA A N 1
ATOM 805 C CA . ALA A 1 100 ? 6.813 -30.904 -9.804 1.00 58.53 100 ALA A CA 1
ATOM 806 C C . ALA A 1 100 ? 7.436 -32.265 -9.440 1.00 58.53 100 ALA A C 1
ATOM 808 O O . ALA A 1 100 ? 8.412 -32.672 -10.065 1.00 58.53 100 ALA A O 1
ATOM 809 N N . GLU A 1 101 ? 6.851 -33.002 -8.490 1.00 58.91 101 GLU A N 1
ATOM 810 C CA . GLU A 1 101 ? 7.298 -34.363 -8.148 1.00 58.91 101 GLU A CA 1
ATOM 811 C C . GLU A 1 101 ? 6.948 -35.412 -9.217 1.00 58.91 101 GLU A C 1
ATOM 813 O O . GLU A 1 101 ? 7.618 -36.435 -9.303 1.00 58.91 101 GLU A O 1
ATOM 818 N N . GLN A 1 102 ? 5.942 -35.172 -10.067 1.00 55.44 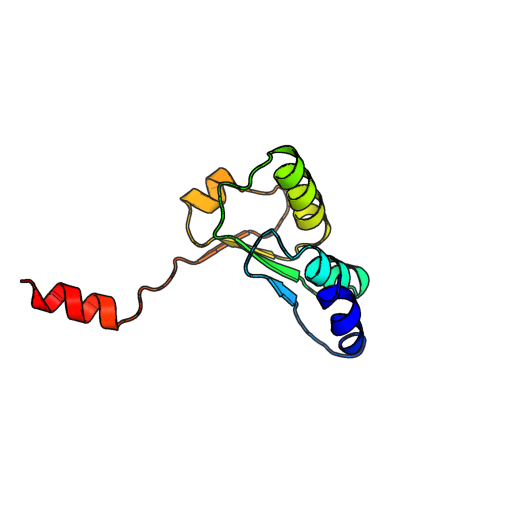102 GLN A N 1
ATOM 819 C CA . GLN A 1 102 ? 5.533 -36.117 -11.120 1.00 55.44 102 GLN A CA 1
ATOM 820 C C . GLN A 1 102 ? 6.403 -36.086 -12.389 1.00 55.44 102 GLN A C 1
ATOM 822 O O . GLN A 1 102 ? 6.203 -36.911 -13.280 1.00 55.44 102 GLN A O 1
ATOM 827 N N . HIS A 1 103 ? 7.356 -35.156 -12.487 1.00 54.56 103 HIS A N 1
ATOM 828 C CA . HIS A 1 103 ? 8.283 -35.036 -13.619 1.00 54.56 103 HIS A CA 1
ATOM 829 C C . HIS A 1 103 ? 9.741 -35.392 -13.268 1.00 54.56 103 HIS A C 1
ATOM 831 O O . HIS A 1 103 ? 10.650 -35.029 -14.019 1.00 54.56 103 HIS A O 1
ATOM 837 N N . HIS A 1 104 ? 9.956 -36.118 -12.166 1.00 46.19 104 HIS A N 1
ATOM 838 C CA . HIS A 1 104 ? 11.228 -36.762 -11.826 1.00 46.19 104 HIS A CA 1
ATOM 839 C C . HIS A 1 104 ? 11.193 -38.268 -12.096 1.00 46.19 104 HIS A C 1
ATOM 841 O O . HIS A 1 104 ? 10.213 -38.924 -11.683 1.00 46.19 104 HIS A O 1
#

Radius of gyration: 16.41 Å; Cα contacts (8 Å, |Δi|>4): 147; chains: 1; bounding box: 35×47×30 Å